Protein AF-A0A965EIN3-F1 (afdb_monomer_lite)

pLDDT: mean 80.46, std 14.7, range [42.69, 96.19]

Foldseek 3Di:
DDKDKDFDDDPLFKTKIKMKDKDPPFDFDDLVPDPDSVFGKGKIKMWIFIKMKGWDPSVDQKTKIKIKGWGKMKIWIFGDDDPVCVPPDPDDGPTDDIFMWIKMKIWMWIWGNPDQFKIKIWIKIWMATGGPDPDDPRVPPTGIDTDIDIGGGHD

Secondary structure (DSSP, 8-state):
--EEEEEEEETTTEEEEEEEEEE----BPPTTT-S-TTS-EEEEEEEEEEEEEEESSTTSSEEEEEEEEEEEEEEEEEE---GGGTTTS------EEEEEEEEEEEEEEEEEEEETTEEEEEEEEEEEEE-SS-SSSHHHH-EEEEEEEEEES--

Structure (mmCIF, N/CA/C/O backbone):
data_AF-A0A965EIN3-F1
#
_entry.id   AF-A0A965EIN3-F1
#
loop_
_atom_site.group_PDB
_atom_site.id
_atom_site.type_symbol
_atom_site.label_atom_id
_atom_site.label_alt_id
_atom_site.label_comp_id
_atom_site.label_asym_id
_atom_site.label_entity_id
_atom_site.label_seq_id
_atom_site.pdbx_PDB_ins_code
_atom_site.Cartn_x
_atom_site.Cartn_y
_atom_site.Cartn_z
_atom_site.occupancy
_atom_site.B_iso_or_equiv
_atom_site.auth_seq_id
_atom_site.auth_comp_id
_atom_site.auth_asym_id
_atom_site.auth_atom_id
_atom_site.pdbx_PDB_model_num
ATOM 1 N N . MET A 1 1 ? 5.274 -5.244 -0.366 1.00 78.81 1 MET A N 1
ATOM 2 C CA . MET A 1 1 ? 6.335 -4.222 -0.206 1.00 78.81 1 MET A CA 1
ATOM 3 C C . MET A 1 1 ? 6.018 -3.361 1.010 1.00 78.81 1 MET A C 1
ATOM 5 O O . MET A 1 1 ? 4.852 -3.354 1.392 1.00 78.81 1 MET A O 1
ATOM 9 N N . PRO A 1 2 ? 6.992 -2.684 1.640 1.00 84.31 2 PRO A N 1
ATOM 10 C CA . PRO A 1 2 ? 6.692 -1.760 2.727 1.00 84.31 2 PRO A CA 1
ATOM 11 C C . PRO A 1 2 ? 6.011 -0.494 2.191 1.00 84.31 2 PRO A C 1
ATOM 13 O O . PRO A 1 2 ? 6.451 0.093 1.203 1.00 84.31 2 PRO A O 1
ATOM 16 N N . GLU A 1 3 ? 4.944 -0.082 2.866 1.00 89.62 3 GLU A N 1
ATOM 17 C CA . GLU A 1 3 ? 4.154 1.105 2.548 1.00 89.62 3 GLU A CA 1
ATOM 18 C C . GLU A 1 3 ? 3.913 1.897 3.829 1.00 89.62 3 GLU A C 1
ATOM 20 O O . GLU A 1 3 ? 3.716 1.325 4.904 1.00 89.62 3 GLU A O 1
ATOM 25 N N . ILE A 1 4 ? 3.931 3.220 3.710 1.00 93.06 4 ILE A N 1
ATOM 26 C CA . ILE A 1 4 ? 3.613 4.146 4.791 1.00 93.06 4 ILE A CA 1
ATOM 27 C C . ILE A 1 4 ? 2.502 5.052 4.287 1.00 93.06 4 ILE A C 1
ATOM 29 O O . ILE A 1 4 ? 2.605 5.641 3.211 1.00 93.06 4 ILE A O 1
ATOM 33 N N . TYR A 1 5 ? 1.444 5.189 5.075 1.00 94.12 5 TYR A N 1
ATOM 34 C CA . TYR A 1 5 ? 0.386 6.147 4.803 1.00 94.12 5 TYR A CA 1
ATOM 35 C C . TYR A 1 5 ? -0.076 6.828 6.081 1.00 94.12 5 TYR A C 1
ATOM 37 O O . TYR A 1 5 ? 0.017 6.283 7.181 1.00 94.12 5 TYR A O 1
ATOM 45 N N . GLY A 1 6 ? -0.571 8.047 5.916 1.00 93.19 6 GLY A N 1
ATOM 46 C CA . GLY A 1 6 ? -1.138 8.860 6.976 1.00 93.19 6 GLY A CA 1
ATOM 47 C C . GLY A 1 6 ? -2.393 9.549 6.472 1.00 93.19 6 GLY A C 1
ATOM 48 O O . GLY A 1 6 ? -2.488 9.924 5.305 1.00 93.19 6 GLY A O 1
ATOM 49 N N . GLY A 1 7 ? -3.375 9.714 7.348 1.00 93.12 7 GLY A N 1
ATOM 50 C CA . GLY A 1 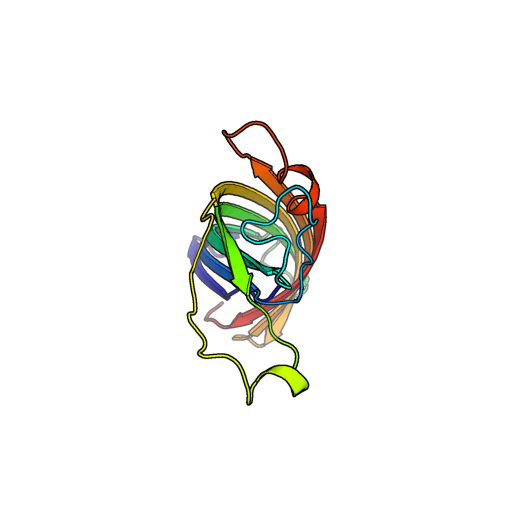7 ? -4.650 10.297 6.969 1.00 93.12 7 GLY A CA 1
ATOM 51 C C . GLY A 1 7 ? -5.459 10.774 8.157 1.00 93.12 7 GLY A C 1
ATOM 52 O O . GLY A 1 7 ? -5.103 10.563 9.317 1.00 93.12 7 GLY A O 1
ATOM 53 N N . TRP A 1 8 ? -6.564 11.430 7.840 1.00 92.56 8 TRP A N 1
ATOM 54 C CA . TRP A 1 8 ? -7.512 11.951 8.806 1.00 92.56 8 TRP A CA 1
ATOM 55 C C . TRP A 1 8 ? -8.811 11.148 8.761 1.00 92.56 8 TRP A C 1
ATOM 57 O O . TRP A 1 8 ? -9.392 10.951 7.692 1.00 92.56 8 TRP A O 1
ATOM 67 N N . PHE A 1 9 ? -9.299 10.729 9.931 1.00 89.56 9 PHE A N 1
ATOM 68 C CA . PHE A 1 9 ? -10.597 10.072 10.061 1.00 89.56 9 PHE A CA 1
ATOM 69 C C . PHE A 1 9 ? -11.732 11.095 10.156 1.00 89.56 9 PHE A C 1
ATOM 71 O O . PHE A 1 9 ? -11.913 11.779 11.164 1.00 89.56 9 PHE A O 1
ATOM 78 N N . VAL A 1 10 ? -12.571 11.140 9.127 1.00 89.00 10 VAL A N 1
ATOM 79 C CA . VAL A 1 10 ? -13.834 11.874 9.112 1.00 89.00 10 VAL A CA 1
ATOM 80 C C . VAL A 1 10 ? -14.929 10.990 9.712 1.00 89.00 10 VAL A C 1
ATOM 82 O O . VAL A 1 10 ? -15.228 9.892 9.233 1.00 89.00 10 VAL A O 1
ATOM 85 N N . GLY A 1 11 ? -15.518 11.452 10.818 1.00 84.00 11 GLY A N 1
ATOM 86 C CA . GLY A 1 11 ? -16.644 10.776 11.471 1.00 84.00 11 GLY A CA 1
ATOM 87 C C . GLY A 1 11 ? -16.341 9.360 11.976 1.00 84.00 11 GLY A C 1
ATOM 88 O O . GLY A 1 11 ? -17.269 8.566 12.107 1.00 84.00 11 GLY A O 1
ATOM 89 N N . LYS A 1 12 ? -15.061 9.030 12.220 1.00 81.88 12 LYS A N 1
ATOM 90 C CA . LYS A 1 12 ? -14.562 7.697 12.634 1.00 81.88 12 LYS A CA 1
ATOM 91 C C . LYS A 1 12 ? -14.853 6.550 11.654 1.00 81.88 12 LYS A C 1
ATOM 93 O O . LYS A 1 12 ? -14.587 5.398 11.971 1.00 81.88 12 LYS A O 1
ATOM 98 N N . LYS A 1 13 ? -15.408 6.852 10.479 1.00 88.62 13 LYS A N 1
ATOM 99 C CA . LYS A 1 13 ? -15.827 5.854 9.486 1.00 88.62 13 LYS A CA 1
ATOM 100 C C . LYS A 1 13 ? -15.021 5.926 8.205 1.00 88.62 13 LYS A C 1
ATOM 102 O O . LYS A 1 13 ? -14.878 4.908 7.544 1.00 88.62 13 LYS A O 1
ATOM 107 N N . PHE A 1 14 ? -14.535 7.107 7.847 1.00 91.44 14 PHE A N 1
ATOM 108 C CA . PHE A 1 14 ? -13.864 7.321 6.577 1.00 91.44 14 PHE A CA 1
ATOM 109 C C . PHE A 1 14 ? -12.498 7.955 6.807 1.00 91.44 14 PHE A C 1
ATOM 111 O O . PHE A 1 14 ? -12.425 9.028 7.400 1.00 91.44 14 PHE A O 1
ATOM 118 N N . LEU A 1 15 ? -11.429 7.293 6.378 1.00 93.31 15 LEU A N 1
ATOM 119 C CA . LEU A 1 15 ? -10.085 7.855 6.346 1.00 93.31 15 LEU A CA 1
ATOM 120 C C . LEU A 1 15 ? -9.821 8.413 4.955 1.00 93.31 15 LEU A C 1
ATOM 122 O O . LEU A 1 15 ? -10.036 7.720 3.964 1.00 93.31 15 LEU A O 1
ATOM 126 N N . ILE A 1 16 ? -9.310 9.638 4.909 1.00 94.19 16 ILE A N 1
ATOM 127 C CA . ILE A 1 16 ? -8.717 10.233 3.712 1.00 94.19 16 ILE A CA 1
ATOM 128 C C . ILE A 1 16 ? -7.268 10.528 4.049 1.00 94.19 16 ILE A C 1
ATOM 130 O O . ILE A 1 16 ? -6.981 11.192 5.048 1.00 94.19 16 ILE A O 1
ATOM 134 N N . GLY A 1 17 ? -6.356 10.035 3.230 1.00 94.69 17 GLY A N 1
ATOM 135 C CA . GLY A 1 17 ? -4.936 10.141 3.482 1.00 94.69 17 GLY A CA 1
ATOM 136 C C . GLY A 1 17 ? -4.099 10.129 2.221 1.00 94.69 17 GLY A C 1
ATOM 137 O O . GLY A 1 17 ? -4.596 10.032 1.098 1.00 94.69 17 GLY A O 1
ATOM 138 N N . LEU A 1 18 ? -2.799 10.225 2.448 1.00 96.19 18 LEU A N 1
ATOM 139 C CA . LEU A 1 18 ? -1.766 10.065 1.444 1.00 96.19 18 LEU A CA 1
ATOM 140 C C . LEU A 1 18 ? -0.814 8.972 1.909 1.00 96.19 18 LEU A C 1
ATOM 142 O O . LEU A 1 18 ? -0.557 8.814 3.105 1.00 96.19 18 LEU A O 1
ATOM 146 N N . GLY A 1 19 ? -0.292 8.221 0.955 1.00 94.19 19 GLY A N 1
ATOM 147 C CA . GLY A 1 19 ? 0.630 7.139 1.225 1.00 94.19 19 GLY A CA 1
ATOM 148 C C . GLY A 1 19 ? 1.591 6.908 0.085 1.00 94.19 19 GLY A C 1
ATOM 149 O O . GLY A 1 19 ? 1.383 7.366 -1.037 1.00 94.19 19 GLY A O 1
ATOM 150 N N . GLY A 1 20 ? 2.646 6.174 0.388 1.00 93.44 20 GLY A N 1
ATOM 151 C CA . GLY A 1 20 ? 3.606 5.726 -0.594 1.00 93.44 20 GLY A CA 1
ATOM 152 C C . GLY A 1 20 ? 4.471 4.603 -0.055 1.00 93.44 20 GLY A C 1
ATOM 153 O O . GLY A 1 20 ? 4.568 4.367 1.149 1.00 93.44 20 GLY A O 1
ATOM 154 N N . GLY A 1 21 ? 5.094 3.893 -0.976 1.00 90.19 21 GLY A N 1
ATOM 155 C CA . GLY A 1 21 ? 5.989 2.793 -0.679 1.00 90.19 21 GLY A CA 1
ATOM 156 C C . GLY A 1 21 ? 6.931 2.582 -1.843 1.00 90.19 21 GLY A C 1
ATOM 157 O O . GLY A 1 21 ? 6.603 2.891 -2.987 1.00 90.19 21 GLY A O 1
ATOM 158 N N . ALA A 1 22 ? 8.110 2.061 -1.546 1.00 87.69 22 ALA A N 1
ATOM 159 C CA . ALA A 1 22 ? 9.076 1.692 -2.560 1.00 87.69 22 ALA A CA 1
ATOM 160 C C . ALA A 1 22 ? 9.759 0.388 -2.170 1.00 87.69 22 ALA A C 1
ATOM 162 O O . ALA A 1 22 ? 9.853 0.027 -0.994 1.00 87.69 22 ALA A O 1
ATOM 163 N N . THR A 1 23 ? 10.230 -0.337 -3.172 1.00 82.50 23 THR A N 1
ATOM 164 C CA . THR A 1 23 ? 11.023 -1.539 -2.986 1.00 82.50 23 THR A CA 1
ATOM 165 C C . THR A 1 23 ? 12.189 -1.555 -3.958 1.00 82.50 23 THR A C 1
ATOM 167 O O . THR A 1 23 ? 12.050 -1.263 -5.143 1.00 82.50 23 THR A O 1
ATOM 170 N N . THR A 1 24 ? 13.343 -1.923 -3.415 1.00 76.69 24 THR A N 1
ATOM 171 C CA . THR A 1 24 ? 14.584 -2.214 -4.138 1.00 76.69 24 THR A CA 1
ATOM 172 C C . THR A 1 24 ? 14.883 -3.713 -4.095 1.00 76.69 24 THR A C 1
ATOM 174 O O . THR A 1 24 ? 16.038 -4.140 -4.156 1.00 76.69 24 THR A O 1
ATOM 177 N N . ASN A 1 25 ? 13.849 -4.542 -3.904 1.00 70.88 25 ASN A N 1
ATOM 178 C CA . ASN A 1 25 ? 14.004 -5.990 -3.969 1.00 70.88 25 ASN A CA 1
ATOM 179 C C . ASN A 1 25 ? 14.455 -6.407 -5.370 1.00 70.88 25 ASN A C 1
ATOM 181 O O . ASN A 1 25 ? 14.180 -5.721 -6.350 1.00 70.88 25 ASN A O 1
ATOM 185 N N . TYR A 1 26 ? 15.153 -7.541 -5.455 1.00 66.88 26 TYR A N 1
ATOM 186 C CA . TYR A 1 26 ? 15.627 -8.052 -6.735 1.00 66.88 26 TYR A CA 1
ATOM 187 C C . TYR A 1 26 ? 14.440 -8.461 -7.610 1.00 66.88 26 TYR A C 1
ATOM 189 O O . TYR A 1 26 ? 13.785 -9.470 -7.349 1.00 66.88 26 TYR A O 1
ATOM 197 N N . ILE A 1 27 ? 14.181 -7.658 -8.636 1.00 70.00 27 ILE A N 1
ATOM 198 C CA . ILE A 1 27 ? 13.196 -7.924 -9.678 1.00 70.00 27 ILE A CA 1
ATOM 199 C C . ILE A 1 27 ? 14.009 -8.022 -10.973 1.00 70.00 27 ILE A C 1
ATOM 201 O O . ILE A 1 27 ? 14.447 -6.982 -11.471 1.00 70.00 27 ILE A O 1
ATOM 205 N N . PRO A 1 28 ? 14.292 -9.242 -11.471 1.00 64.06 28 PRO A N 1
ATOM 206 C CA . PRO A 1 28 ? 15.158 -9.423 -12.627 1.00 64.06 28 PRO A CA 1
ATOM 207 C C . PRO A 1 28 ? 14.551 -8.760 -13.862 1.00 64.06 28 PRO A C 1
ATOM 209 O O . PRO A 1 28 ? 13.384 -8.985 -14.195 1.00 64.06 28 PRO A O 1
ATOM 212 N N . VAL A 1 29 ? 15.368 -7.955 -14.531 1.00 62.91 29 VAL A N 1
ATOM 213 C CA . VAL A 1 29 ? 15.077 -7.426 -15.861 1.00 62.91 29 VAL A CA 1
ATOM 214 C C . VAL A 1 29 ? 15.350 -8.533 -16.882 1.00 62.91 29 VAL A C 1
ATOM 216 O O . VAL A 1 29 ? 16.366 -9.221 -16.788 1.00 62.91 29 VAL A O 1
ATOM 219 N N . GLU A 1 30 ? 14.432 -8.753 -17.826 1.00 67.19 30 GLU A N 1
ATOM 220 C CA . GLU A 1 30 ? 14.697 -9.668 -18.943 1.00 67.19 30 GLU A CA 1
ATOM 221 C C . GLU A 1 30 ? 15.681 -9.012 -19.923 1.00 67.19 30 GLU A C 1
ATOM 223 O O . GLU A 1 30 ? 15.587 -7.823 -20.215 1.00 67.19 30 GLU A O 1
ATOM 228 N N . GLU A 1 31 ? 16.619 -9.795 -20.455 1.00 60.91 31 GLU A N 1
ATOM 229 C CA . GLU A 1 31 ? 17.726 -9.326 -21.306 1.00 60.91 31 GLU A CA 1
ATOM 230 C C . GLU A 1 31 ? 17.254 -8.605 -22.588 1.00 60.91 31 GLU A C 1
ATOM 232 O O . GLU A 1 31 ? 17.948 -7.750 -23.124 1.00 60.91 31 GLU A O 1
ATOM 237 N N . ASN A 1 32 ? 16.028 -8.888 -23.042 1.00 60.41 32 ASN A N 1
ATOM 238 C CA . ASN A 1 32 ? 15.380 -8.268 -24.204 1.00 60.41 32 ASN A CA 1
ATOM 239 C C . ASN A 1 32 ? 14.848 -6.838 -23.962 1.00 60.41 32 ASN A C 1
ATOM 241 O O . ASN A 1 32 ? 14.547 -6.141 -24.930 1.00 60.41 32 ASN A O 1
ATOM 245 N N . VAL A 1 33 ? 14.694 -6.420 -22.702 1.00 65.56 33 VAL A N 1
ATOM 246 C CA . VAL A 1 33 ? 14.173 -5.100 -22.286 1.00 65.56 33 VAL A CA 1
ATOM 247 C C . VAL A 1 33 ? 15.133 -4.365 -21.347 1.00 65.56 33 VAL A C 1
ATOM 249 O O . VAL A 1 33 ? 14.800 -3.303 -20.814 1.00 65.56 33 VAL A O 1
ATOM 252 N N . SER A 1 34 ? 16.323 -4.934 -21.138 1.00 60.72 34 SER A N 1
ATOM 253 C CA . SER A 1 34 ? 17.392 -4.323 -20.359 1.00 60.72 34 SER A CA 1
ATOM 254 C C . SER A 1 34 ? 17.993 -3.146 -21.114 1.00 60.72 34 SER A C 1
ATOM 256 O O . SER A 1 34 ? 18.313 -3.264 -22.297 1.00 60.72 34 SER A O 1
ATOM 258 N N . VAL A 1 35 ? 18.184 -2.023 -20.420 1.00 64.81 35 VAL A N 1
ATOM 259 C CA . VAL A 1 35 ? 18.918 -0.877 -20.983 1.00 64.81 35 VAL A CA 1
ATOM 260 C C . VAL A 1 35 ? 20.378 -1.252 -21.259 1.00 64.81 35 VAL A C 1
ATOM 262 O O . VAL A 1 35 ? 20.952 -0.803 -22.248 1.00 64.81 35 VAL A O 1
ATOM 265 N N . ASN A 1 36 ? 20.945 -2.140 -20.435 1.00 63.66 36 ASN A N 1
ATOM 266 C CA . ASN A 1 36 ? 22.254 -2.732 -20.660 1.00 63.66 36 ASN A CA 1
ATOM 267 C C . ASN A 1 36 ? 22.175 -4.268 -20.544 1.00 63.66 36 ASN A C 1
ATOM 269 O O . ASN A 1 36 ? 22.111 -4.795 -19.429 1.00 63.66 36 ASN A O 1
ATOM 273 N N . PRO A 1 37 ? 22.131 -5.006 -21.670 1.00 63.00 37 PRO A N 1
ATOM 274 C CA . PRO A 1 37 ? 22.076 -6.471 -21.669 1.00 63.00 37 PRO A CA 1
ATOM 275 C C . PRO A 1 37 ? 23.304 -7.129 -21.029 1.00 63.00 37 PRO A C 1
ATOM 277 O O . PRO A 1 37 ? 23.198 -8.222 -20.482 1.00 63.00 37 PRO A O 1
ATOM 280 N N . ASP A 1 38 ? 24.453 -6.447 -21.047 1.00 65.19 38 ASP A N 1
ATOM 281 C CA . ASP A 1 38 ? 25.717 -6.967 -20.522 1.00 65.19 38 ASP A CA 1
ATOM 282 C C . ASP A 1 38 ? 25.825 -6.831 -18.988 1.00 65.19 38 ASP A C 1
ATOM 284 O O . ASP A 1 38 ? 26.757 -7.361 -18.377 1.00 65.19 38 ASP A O 1
ATOM 288 N N . GLN A 1 39 ? 24.874 -6.136 -18.347 1.00 64.62 39 GLN A N 1
ATOM 289 C CA . GLN A 1 39 ? 24.848 -5.884 -16.905 1.00 64.62 39 GLN A CA 1
ATOM 290 C C . GLN A 1 39 ? 23.632 -6.510 -16.218 1.00 64.62 39 GLN A C 1
ATOM 292 O O . GLN A 1 39 ? 22.557 -6.705 -16.789 1.00 64.62 39 GLN A O 1
ATOM 297 N N . ARG A 1 40 ? 23.788 -6.817 -14.925 1.00 67.00 40 ARG A N 1
ATOM 298 C CA . ARG A 1 40 ? 22.713 -7.388 -14.114 1.00 67.00 40 ARG A CA 1
ATOM 299 C C . ARG A 1 40 ? 21.795 -6.281 -13.601 1.00 67.00 40 ARG A C 1
ATOM 301 O O . ARG A 1 40 ? 21.929 -5.815 -12.472 1.00 67.00 40 ARG A O 1
ATOM 308 N N . MET A 1 41 ? 20.797 -5.939 -14.403 1.00 68.19 41 MET A N 1
ATOM 309 C CA . MET A 1 41 ? 19.823 -4.911 -14.046 1.00 68.19 41 MET A CA 1
ATOM 310 C C . MET A 1 41 ? 18.739 -5.438 -13.089 1.00 68.19 41 MET A C 1
ATOM 312 O O . MET A 1 41 ? 18.278 -6.584 -13.180 1.00 68.19 41 MET A O 1
ATOM 316 N N . SER A 1 42 ? 18.316 -4.588 -12.152 1.00 73.00 42 SER A N 1
ATOM 317 C CA . SER A 1 42 ? 17.165 -4.811 -11.272 1.00 73.00 42 SER A CA 1
ATOM 318 C C . SER A 1 42 ? 16.189 -3.647 -11.393 1.00 73.00 42 SER A C 1
ATOM 320 O O . SER A 1 42 ? 16.605 -2.493 -11.477 1.00 73.00 42 SER A O 1
ATOM 322 N N . TYR A 1 43 ? 14.887 -3.928 -11.328 1.00 74.25 43 TYR A N 1
ATOM 323 C CA . TYR A 1 43 ? 13.896 -2.861 -11.199 1.00 74.25 43 TYR A CA 1
ATOM 324 C C . TYR A 1 43 ? 13.818 -2.359 -9.756 1.00 74.25 43 TYR A C 1
ATOM 326 O O . TYR A 1 43 ? 13.692 -3.147 -8.816 1.00 74.25 43 TYR A O 1
ATOM 334 N N . LEU A 1 44 ? 13.837 -1.041 -9.587 1.00 79.94 44 LEU A N 1
ATOM 335 C CA . LEU A 1 44 ? 13.303 -0.368 -8.409 1.00 79.94 44 LEU A CA 1
ATOM 336 C C . LEU A 1 44 ? 11.866 0.034 -8.724 1.00 79.94 44 LEU A C 1
ATOM 338 O O . LEU A 1 44 ? 11.594 0.621 -9.768 1.00 79.94 44 LEU A O 1
ATOM 342 N N . TYR A 1 45 ? 10.955 -0.290 -7.810 1.00 84.19 45 TYR A N 1
ATOM 343 C CA . TYR A 1 45 ? 9.537 0.035 -7.917 1.00 84.19 45 TYR A CA 1
ATOM 344 C C . TYR A 1 45 ? 9.133 0.986 -6.794 1.00 84.19 45 TYR A C 1
ATOM 346 O O . TYR A 1 45 ? 9.421 0.724 -5.625 1.00 84.19 45 TYR A O 1
ATOM 354 N N . GLY A 1 46 ? 8.421 2.055 -7.133 1.00 88.12 46 GLY A N 1
ATOM 355 C CA . GLY A 1 46 ? 7.829 2.984 -6.179 1.00 88.12 46 GLY A CA 1
ATOM 356 C C . GLY A 1 46 ? 6.381 3.307 -6.520 1.00 88.12 46 GLY A C 1
ATOM 357 O O . GLY A 1 46 ? 5.978 3.279 -7.680 1.00 88.12 46 GLY A O 1
ATOM 358 N N . GLN A 1 47 ? 5.588 3.635 -5.503 1.00 90.38 47 GLN A N 1
ATOM 359 C CA . GLN A 1 47 ? 4.255 4.202 -5.671 1.00 90.38 47 GLN A CA 1
ATOM 360 C C . GLN A 1 47 ? 3.977 5.274 -4.625 1.00 90.38 47 GLN A C 1
ATOM 362 O O . GLN A 1 47 ? 4.432 5.182 -3.484 1.00 90.38 47 GLN A O 1
ATOM 367 N N . PHE A 1 48 ? 3.181 6.266 -4.998 1.00 94.31 48 PHE A N 1
ATOM 368 C CA . PHE A 1 48 ? 2.627 7.248 -4.077 1.00 94.31 48 PHE A CA 1
ATOM 369 C C . PHE A 1 48 ? 1.246 7.690 -4.548 1.00 94.31 48 PHE A C 1
ATOM 371 O O . PHE A 1 48 ? 0.939 7.690 -5.740 1.00 94.31 48 PHE A O 1
ATOM 378 N N . GLY A 1 49 ? 0.389 8.068 -3.610 1.00 94.69 49 GLY A N 1
ATOM 379 C CA . GLY A 1 49 ? -0.988 8.369 -3.946 1.00 94.69 49 GLY A CA 1
ATOM 380 C C . GLY A 1 49 ? -1.870 8.671 -2.757 1.00 94.69 49 GLY A C 1
ATOM 381 O O . GLY A 1 49 ? -1.417 8.870 -1.629 1.00 94.69 49 GLY A O 1
ATOM 382 N N . MET A 1 50 ? -3.160 8.699 -3.051 1.00 96.00 50 MET A N 1
ATOM 383 C CA . MET A 1 50 ? -4.219 8.819 -2.069 1.00 96.00 50 MET A CA 1
ATOM 384 C C . MET A 1 50 ? -4.542 7.454 -1.479 1.00 96.00 50 MET A C 1
ATOM 386 O O . MET A 1 50 ? -4.592 6.451 -2.189 1.00 96.00 50 MET A O 1
ATOM 390 N N . VAL A 1 51 ? -4.798 7.448 -0.176 1.00 95.44 51 VAL A N 1
ATOM 391 C CA . VAL A 1 51 ? -5.300 6.295 0.569 1.00 95.44 51 VAL A CA 1
ATOM 392 C C . VAL A 1 51 ? -6.654 6.667 1.133 1.00 95.44 51 VAL A C 1
ATOM 394 O O . VAL A 1 51 ? -6.790 7.669 1.833 1.00 95.44 51 VAL A O 1
ATOM 397 N N . ASN A 1 52 ? -7.652 5.847 0.846 1.00 95.31 52 ASN A N 1
ATOM 398 C CA . ASN A 1 52 ? -8.991 5.998 1.375 1.00 95.31 52 ASN A CA 1
ATOM 399 C C . ASN A 1 52 ? -9.373 4.707 2.084 1.00 95.31 52 ASN A C 1
ATOM 401 O O . ASN A 1 52 ? -9.215 3.622 1.524 1.00 95.31 52 ASN A O 1
ATOM 405 N N . GLU A 1 53 ? -9.894 4.815 3.300 1.00 94.81 53 GLU A N 1
ATOM 406 C CA . GLU A 1 53 ? -10.393 3.647 4.021 1.00 94.81 53 GLU A CA 1
ATOM 407 C C . GLU A 1 53 ? -11.813 3.873 4.499 1.00 94.81 53 GLU A C 1
ATOM 409 O O . GLU A 1 53 ? -12.136 4.916 5.066 1.00 94.81 53 GLU A O 1
ATOM 414 N N . TRP A 1 54 ? -12.663 2.873 4.308 1.00 93.81 54 TRP A N 1
ATOM 415 C CA . TRP A 1 54 ? -14.024 2.890 4.804 1.00 93.81 54 TRP A CA 1
ATOM 416 C C . TRP A 1 54 ? -14.233 1.776 5.822 1.00 93.81 54 TRP A C 1
ATOM 418 O O . TRP A 1 54 ? -14.247 0.590 5.499 1.00 93.81 54 TRP A O 1
ATOM 428 N N . VAL A 1 55 ? -14.417 2.188 7.071 1.00 91.94 55 VAL A N 1
ATOM 429 C CA . VAL A 1 55 ? -14.672 1.327 8.218 1.00 91.94 55 VAL A CA 1
ATOM 430 C C . VAL A 1 55 ? -16.157 0.977 8.293 1.00 91.94 55 VAL A C 1
ATOM 432 O O . VAL A 1 55 ? -17.017 1.837 8.523 1.00 91.94 55 VAL A O 1
ATOM 435 N N . ILE A 1 56 ? -16.463 -0.311 8.163 1.00 88.38 56 ILE A N 1
ATOM 436 C CA . ILE A 1 56 ? -17.810 -0.855 8.328 1.00 88.38 56 ILE A CA 1
ATOM 437 C C . ILE A 1 56 ? -17.942 -1.315 9.781 1.00 88.38 56 ILE A C 1
ATOM 439 O O . ILE A 1 56 ? -17.128 -2.089 10.252 1.00 88.38 56 ILE A O 1
ATOM 443 N N . ALA A 1 57 ? -18.971 -0.869 10.507 1.00 83.38 57 ALA A N 1
ATOM 444 C CA . ALA A 1 57 ? -19.194 -1.231 11.917 1.00 83.38 57 ALA A CA 1
ATOM 445 C C . ALA A 1 57 ? -18.073 -0.808 12.903 1.00 83.38 57 ALA A C 1
ATOM 447 O O . ALA A 1 57 ? -17.657 -1.575 13.769 1.00 83.38 57 ALA A O 1
ATOM 448 N N . SER A 1 58 ? -17.676 0.472 12.855 1.00 76.44 58 SER A N 1
ATOM 449 C CA . SER A 1 58 ? -16.651 1.096 13.724 1.00 76.44 58 SER A CA 1
ATOM 450 C C . SER A 1 58 ? -16.817 0.899 15.246 1.00 76.44 58 SER A C 1
ATOM 452 O O . SER A 1 58 ? -15.868 1.155 15.985 1.00 76.44 58 SER A O 1
ATOM 454 N N . ASN A 1 59 ? -17.991 0.491 15.740 1.00 79.75 59 ASN A N 1
ATOM 455 C CA . ASN A 1 59 ? -18.245 0.307 17.177 1.00 79.75 59 ASN A CA 1
ATOM 456 C C . ASN A 1 59 ? -17.749 -1.047 17.721 1.00 79.75 59 ASN A C 1
ATOM 458 O O . ASN A 1 59 ? -17.799 -1.265 18.929 1.00 79.75 59 ASN A O 1
ATOM 462 N N . SER A 1 60 ? -17.299 -1.958 16.854 1.00 84.38 60 SER A N 1
ATOM 463 C CA . SER A 1 60 ? -16.800 -3.282 17.239 1.00 84.38 60 SER A CA 1
ATOM 464 C C . SER A 1 60 ? -15.268 -3.287 17.395 1.00 84.38 60 SER A C 1
ATOM 466 O O . SER A 1 60 ? -14.573 -2.610 16.628 1.00 84.38 60 SER A O 1
ATOM 468 N N . PRO A 1 61 ? -14.700 -4.064 18.344 1.00 86.12 61 PRO A N 1
ATOM 469 C CA . PRO A 1 61 ? -13.248 -4.245 18.463 1.00 86.12 61 PRO A CA 1
ATOM 470 C C . PRO A 1 61 ? -12.622 -4.908 17.228 1.00 86.12 61 PRO A C 1
ATOM 472 O O . PRO A 1 61 ? -11.435 -4.719 16.978 1.00 86.12 61 PRO A O 1
ATOM 475 N N . ILE A 1 62 ? -13.424 -5.656 16.467 1.00 91.62 62 ILE A N 1
ATOM 476 C CA . ILE A 1 62 ? -13.041 -6.296 15.210 1.00 91.62 62 ILE A CA 1
ATOM 477 C C . ILE A 1 62 ? -14.036 -5.853 14.152 1.00 91.62 62 ILE A C 1
ATOM 479 O O . ILE A 1 62 ? -15.245 -6.023 14.344 1.00 91.62 62 ILE A O 1
ATOM 483 N N . HIS A 1 63 ? -13.551 -5.287 13.055 1.00 93.19 63 HIS A N 1
ATOM 484 C CA . HIS A 1 63 ? -14.433 -4.776 12.020 1.00 93.19 63 HIS A CA 1
ATOM 485 C C . HIS A 1 63 ? -13.775 -4.776 10.632 1.00 93.19 63 HIS A C 1
ATOM 487 O O . HIS A 1 63 ? -12.561 -4.606 10.521 1.00 93.19 63 HIS A O 1
ATOM 493 N N . PRO A 1 64 ? -14.552 -4.982 9.557 1.00 93.62 64 PRO A N 1
ATOM 494 C CA . PRO A 1 64 ? -14.018 -4.930 8.207 1.00 93.62 64 PRO A CA 1
ATOM 495 C C . PRO A 1 64 ? -13.789 -3.487 7.745 1.00 93.62 64 PRO A C 1
ATOM 497 O O . PRO A 1 64 ? -14.557 -2.572 8.058 1.00 93.62 64 PRO A O 1
ATOM 500 N N . VAL A 1 65 ? -12.735 -3.305 6.956 1.00 94.56 65 VAL A N 1
ATOM 501 C CA . VAL A 1 65 ? -12.321 -2.032 6.371 1.00 94.56 65 VAL A CA 1
ATOM 502 C C . VAL A 1 65 ? -12.108 -2.228 4.879 1.00 94.56 65 VAL A C 1
ATOM 504 O O . VAL A 1 65 ? -11.336 -3.088 4.457 1.00 94.56 65 VAL A O 1
ATOM 507 N N . LEU A 1 66 ? -12.792 -1.429 4.069 1.00 95.31 66 LEU A N 1
ATOM 508 C CA . LEU A 1 66 ? -12.495 -1.330 2.646 1.00 95.31 66 LEU A CA 1
ATOM 509 C C . LEU A 1 66 ? -11.317 -0.379 2.487 1.00 95.31 66 LEU A C 1
ATOM 511 O O . LEU A 1 66 ? -11.390 0.759 2.940 1.00 95.31 66 LEU A O 1
ATOM 515 N N . HIS A 1 67 ? -10.244 -0.850 1.871 1.00 94.75 67 HIS A N 1
ATOM 516 C CA . HIS A 1 67 ? -9.041 -0.074 1.621 1.00 94.75 67 HIS A CA 1
ATOM 517 C C . HIS A 1 67 ? -8.948 0.233 0.130 1.00 94.75 67 HIS A C 1
ATOM 519 O O . HIS A 1 67 ? -9.169 -0.640 -0.707 1.00 94.75 67 HIS A O 1
ATOM 525 N N . PHE A 1 68 ? -8.626 1.471 -0.212 1.00 94.81 68 PHE A N 1
ATOM 526 C CA . PHE A 1 68 ? -8.451 1.878 -1.594 1.00 94.81 68 PHE A CA 1
ATOM 527 C C . PHE A 1 68 ? -7.261 2.819 -1.715 1.00 94.81 68 PHE A C 1
ATOM 529 O O . PHE A 1 68 ? -7.293 3.941 -1.204 1.00 94.81 68 PHE A O 1
ATOM 536 N N . PHE A 1 69 ? -6.228 2.362 -2.414 1.00 94.81 69 PHE A N 1
ATOM 537 C CA . PHE A 1 69 ? -5.089 3.182 -2.803 1.00 94.81 69 PHE A CA 1
ATOM 538 C C . PHE A 1 69 ? -5.203 3.556 -4.281 1.00 94.81 69 PHE A C 1
ATOM 540 O O . PHE A 1 69 ? -5.519 2.716 -5.123 1.00 94.81 69 PHE A O 1
ATOM 547 N N . ASN A 1 70 ? -4.934 4.813 -4.621 1.00 94.56 70 ASN A N 1
ATOM 548 C CA . ASN A 1 70 ? -4.895 5.264 -6.007 1.00 94.56 70 ASN A CA 1
ATOM 549 C C . ASN A 1 70 ? -3.864 6.375 -6.198 1.00 94.56 70 ASN A C 1
ATOM 551 O O . ASN A 1 70 ? -3.819 7.331 -5.425 1.00 94.56 70 ASN A O 1
ATOM 555 N N . GLY A 1 71 ? -3.057 6.292 -7.250 1.00 92.81 71 GLY A N 1
ATOM 556 C CA . GLY A 1 71 ? -1.976 7.249 -7.443 1.00 92.81 71 GLY A CA 1
ATOM 557 C C . GLY A 1 71 ? -1.062 6.934 -8.611 1.00 92.81 71 GLY A C 1
ATOM 558 O O . GLY A 1 71 ? -1.461 6.293 -9.581 1.00 92.81 71 GLY A O 1
ATOM 559 N N . ALA A 1 72 ? 0.167 7.422 -8.507 1.00 91.25 72 ALA A N 1
ATOM 560 C CA . ALA A 1 72 ? 1.208 7.215 -9.495 1.00 91.25 72 ALA A CA 1
ATOM 561 C C . ALA A 1 72 ? 2.195 6.155 -9.004 1.00 91.25 72 ALA A C 1
ATOM 563 O O . ALA A 1 72 ? 2.579 6.123 -7.832 1.00 91.25 72 ALA A O 1
ATOM 564 N N . GLY A 1 73 ? 2.607 5.298 -9.926 1.00 88.12 73 GLY A N 1
ATOM 565 C CA . GLY A 1 73 ? 3.721 4.383 -9.776 1.00 88.12 73 GLY A CA 1
ATOM 566 C C . GLY A 1 73 ? 4.858 4.769 -10.694 1.00 88.12 73 GLY A C 1
ATOM 567 O O . GLY A 1 73 ? 4.634 5.364 -11.751 1.00 88.12 73 GLY A O 1
ATOM 568 N N . PHE A 1 74 ? 6.067 4.404 -10.293 1.00 85.12 74 PHE A N 1
ATOM 569 C CA . PHE A 1 74 ? 7.227 4.492 -11.153 1.00 85.12 74 PHE A CA 1
ATOM 570 C C . PHE A 1 74 ? 8.114 3.259 -11.016 1.00 85.12 74 PHE A C 1
ATOM 572 O O . PHE A 1 74 ? 8.247 2.673 -9.937 1.00 85.12 74 PHE A O 1
ATOM 579 N N . THR A 1 75 ? 8.757 2.906 -12.121 1.00 82.81 75 THR A N 1
ATOM 580 C CA . THR A 1 75 ? 9.844 1.932 -12.166 1.00 82.81 75 THR A CA 1
ATOM 581 C C . THR A 1 75 ? 11.078 2.576 -12.756 1.00 82.81 75 THR A C 1
ATOM 583 O O . THR A 1 75 ? 10.963 3.398 -13.662 1.00 82.81 75 THR A O 1
ATOM 586 N N . LEU A 1 76 ? 12.245 2.171 -12.279 1.00 78.56 76 LEU A N 1
ATOM 587 C CA . LEU A 1 76 ? 13.532 2.521 -12.874 1.00 78.56 76 LEU A CA 1
ATOM 588 C C . LEU A 1 76 ? 14.442 1.297 -12.863 1.00 78.56 76 LEU A C 1
ATOM 590 O O . LEU A 1 76 ? 14.323 0.450 -11.970 1.00 78.56 76 LEU A O 1
ATOM 594 N N . GLN A 1 77 ? 15.311 1.192 -13.862 1.00 76.62 77 GLN A N 1
ATOM 595 C CA . GLN A 1 77 ? 16.318 0.141 -13.927 1.00 76.62 77 GLN A CA 1
ATOM 596 C C . GLN A 1 77 ? 17.604 0.661 -13.286 1.00 76.62 77 GLN A C 1
ATOM 598 O O . GLN A 1 77 ? 17.992 1.805 -13.508 1.00 76.62 77 GLN A O 1
ATOM 603 N N . TYR A 1 78 ? 18.247 -0.163 -12.463 1.00 73.25 78 TYR A N 1
ATOM 604 C CA . TYR A 1 78 ? 19.556 0.160 -11.904 1.00 73.25 78 TYR A CA 1
ATOM 605 C C . TYR A 1 78 ? 20.461 -1.072 -11.903 1.00 73.25 78 TYR A C 1
ATOM 607 O O . TYR A 1 78 ? 19.980 -2.206 -11.766 1.00 73.25 78 TYR A O 1
ATOM 615 N N . ASP A 1 79 ? 21.764 -0.843 -12.055 1.00 72.44 79 ASP A N 1
ATOM 616 C CA . ASP A 1 79 ? 22.765 -1.905 -11.986 1.00 72.44 79 ASP A CA 1
ATOM 617 C C . ASP A 1 79 ? 22.853 -2.446 -10.553 1.00 72.44 79 ASP A C 1
ATOM 619 O O . ASP A 1 79 ? 23.014 -1.700 -9.581 1.00 72.44 79 ASP A O 1
ATOM 623 N N . ARG A 1 80 ? 22.711 -3.767 -10.410 1.00 67.62 80 ARG A N 1
ATOM 624 C CA . ARG A 1 80 ? 22.866 -4.457 -9.132 1.00 67.62 80 ARG A CA 1
ATOM 625 C C . ARG A 1 80 ? 24.060 -5.414 -9.209 1.00 67.62 80 ARG A C 1
ATOM 627 O O . ARG A 1 80 ? 23.856 -6.617 -9.441 1.00 67.62 80 ARG A O 1
ATOM 634 N N . PRO A 1 81 ? 25.283 -4.925 -8.939 1.00 65.38 81 PRO A N 1
ATOM 635 C CA . PRO A 1 81 ? 26.487 -5.749 -8.962 1.00 65.38 81 PRO A CA 1
ATOM 636 C C . PRO A 1 81 ? 26.424 -6.874 -7.925 1.00 65.38 81 PRO A C 1
ATOM 638 O O . PRO A 1 81 ? 25.710 -6.796 -6.914 1.00 65.38 81 PRO A O 1
ATOM 641 N N . ARG A 1 82 ? 27.189 -7.946 -8.150 1.00 65.81 82 ARG A N 1
ATOM 642 C CA . ARG A 1 82 ? 27.445 -8.929 -7.090 1.00 65.81 82 ARG A CA 1
ATOM 643 C C . ARG A 1 82 ? 28.486 -8.370 -6.133 1.00 65.81 82 ARG A C 1
ATOM 645 O O . ARG A 1 82 ? 29.287 -7.520 -6.498 1.00 65.81 82 ARG A O 1
ATOM 652 N N . TRP A 1 83 ? 28.477 -8.879 -4.902 1.00 62.12 83 TRP A N 1
ATOM 653 C CA . TRP A 1 83 ? 29.433 -8.457 -3.875 1.00 62.12 83 TRP A CA 1
ATOM 654 C C . TRP A 1 83 ? 30.890 -8.645 -4.333 1.00 62.12 83 TRP A C 1
ATOM 656 O O . TRP A 1 83 ? 31.743 -7.833 -3.995 1.00 62.12 83 TRP A O 1
ATOM 666 N N . ASP A 1 84 ? 31.131 -9.653 -5.175 1.00 62.84 84 ASP A N 1
ATOM 667 C CA . ASP A 1 84 ? 32.441 -9.992 -5.740 1.00 62.84 84 ASP A CA 1
ATOM 668 C C . ASP A 1 84 ? 32.915 -9.016 -6.843 1.00 62.84 84 ASP A C 1
ATOM 670 O O . ASP A 1 84 ? 34.099 -8.991 -7.170 1.00 62.84 84 ASP A O 1
ATOM 674 N N . ASP A 1 85 ? 32.015 -8.186 -7.387 1.00 60.81 85 ASP A N 1
ATOM 675 C CA . ASP A 1 85 ? 32.286 -7.239 -8.480 1.00 60.81 85 ASP A CA 1
ATOM 676 C C . ASP A 1 85 ? 32.457 -5.787 -7.970 1.00 60.81 85 ASP A C 1
ATOM 678 O O . ASP A 1 85 ? 32.637 -4.852 -8.754 1.00 60.81 85 ASP A O 1
ATOM 682 N N . ILE A 1 86 ? 32.396 -5.566 -6.647 1.00 58.88 86 ILE A N 1
ATOM 683 C CA . ILE A 1 86 ? 32.470 -4.225 -6.032 1.00 58.88 86 ILE A CA 1
ATOM 684 C C . ILE A 1 86 ? 33.873 -3.606 -6.135 1.00 58.88 86 ILE A C 1
ATOM 686 O O . ILE A 1 86 ? 33.999 -2.387 -6.230 1.00 58.88 86 ILE A O 1
ATOM 690 N N . ASP A 1 87 ? 34.923 -4.423 -6.214 1.00 56.66 87 ASP A N 1
ATOM 691 C CA . ASP A 1 87 ? 36.305 -3.931 -6.150 1.00 56.66 87 ASP A CA 1
ATOM 692 C C . ASP A 1 87 ? 36.910 -3.523 -7.513 1.00 56.66 87 ASP A C 1
ATOM 694 O O . ASP A 1 87 ? 37.975 -2.908 -7.537 1.00 56.66 87 ASP A O 1
ATOM 698 N N . ASN A 1 88 ? 36.266 -3.833 -8.652 1.00 51.06 88 ASN A N 1
ATOM 699 C CA . ASN A 1 88 ? 36.870 -3.667 -9.993 1.00 51.06 88 ASN A CA 1
ATOM 700 C C . ASN A 1 88 ? 36.127 -2.745 -10.974 1.00 51.06 88 ASN A C 1
ATOM 702 O O . ASN A 1 88 ? 36.658 -2.468 -12.051 1.00 51.06 88 ASN A O 1
ATOM 706 N N . ALA A 1 89 ? 34.937 -2.246 -10.645 1.00 47.75 89 ALA A N 1
ATOM 707 C CA . ALA A 1 89 ? 34.173 -1.392 -11.549 1.00 47.75 89 ALA A CA 1
ATOM 708 C C . ALA A 1 89 ? 34.112 0.041 -11.012 1.00 47.75 89 ALA A C 1
ATOM 710 O O . ALA A 1 89 ? 33.691 0.279 -9.882 1.00 47.75 89 ALA A O 1
ATOM 711 N N . GLY A 1 90 ? 34.521 1.013 -11.830 1.00 46.59 90 GLY A N 1
ATOM 712 C CA . GLY A 1 90 ? 34.180 2.416 -11.611 1.00 46.59 90 GLY A CA 1
ATOM 713 C C . GLY A 1 90 ? 32.665 2.572 -11.699 1.00 46.59 90 GLY A C 1
ATOM 714 O O . GLY A 1 90 ? 32.137 2.764 -12.792 1.00 46.59 90 GLY A O 1
ATOM 715 N N . TYR A 1 91 ? 31.991 2.425 -10.558 1.00 50.00 91 TYR A N 1
ATOM 716 C CA . TYR A 1 91 ? 30.541 2.505 -10.430 1.00 50.00 91 TYR A CA 1
ATOM 717 C C . TYR A 1 91 ? 30.035 3.847 -10.940 1.00 50.00 91 TYR A C 1
ATOM 719 O O . TYR A 1 91 ? 30.252 4.884 -10.315 1.00 50.00 91 TYR A O 1
ATOM 727 N N . HIS A 1 92 ? 29.342 3.802 -12.069 1.00 50.94 92 HIS A N 1
ATOM 728 C CA . HIS A 1 92 ? 28.440 4.858 -12.487 1.00 50.94 92 HIS A CA 1
ATOM 729 C C . HIS A 1 92 ? 27.029 4.330 -12.228 1.00 50.94 92 HIS A C 1
ATOM 731 O O . HIS A 1 92 ? 26.609 3.343 -12.828 1.00 50.94 92 HIS A O 1
ATOM 737 N N . GLU A 1 93 ? 26.331 4.930 -11.261 1.00 52.94 93 GLU A N 1
ATOM 738 C CA . GLU A 1 93 ? 24.899 4.703 -11.047 1.00 52.94 93 GLU A CA 1
ATOM 739 C C . GLU A 1 93 ? 24.128 5.417 -12.164 1.00 52.94 93 GLU A C 1
ATOM 741 O O . GLU A 1 93 ? 23.522 6.468 -11.948 1.00 52.94 93 GLU A O 1
ATOM 746 N N . ASP A 1 94 ? 24.193 4.881 -13.381 1.00 53.94 94 ASP A N 1
ATOM 747 C CA . ASP A 1 94 ? 23.378 5.391 -14.474 1.00 53.94 94 ASP A CA 1
ATOM 748 C C . ASP A 1 94 ? 21.933 4.921 -14.241 1.00 53.94 94 ASP A C 1
ATOM 750 O O . ASP A 1 94 ? 21.599 3.734 -14.297 1.00 53.94 94 ASP A O 1
ATOM 754 N N . ILE A 1 95 ? 21.083 5.873 -13.845 1.00 57.59 95 ILE A N 1
ATOM 755 C CA . ILE A 1 95 ? 19.645 5.666 -13.674 1.00 57.59 95 ILE A CA 1
ATOM 756 C C . ILE A 1 95 ? 19.009 5.783 -15.051 1.00 57.59 95 ILE A C 1
ATOM 758 O O . ILE A 1 95 ? 18.781 6.894 -15.535 1.00 57.59 95 ILE A O 1
ATOM 762 N N . ASP A 1 96 ? 18.657 4.644 -15.632 1.00 62.34 96 ASP A N 1
ATOM 763 C CA . ASP A 1 96 ? 18.033 4.600 -16.945 1.00 62.34 96 ASP A CA 1
ATOM 764 C C . ASP A 1 96 ? 16.588 4.078 -16.901 1.00 62.34 96 ASP A C 1
ATOM 766 O O . ASP A 1 96 ? 16.172 3.321 -16.018 1.00 62.34 96 ASP A O 1
ATOM 770 N N . ASP A 1 97 ? 15.807 4.506 -17.899 1.00 71.81 97 ASP A N 1
ATOM 771 C CA . ASP A 1 97 ? 14.458 4.007 -18.201 1.00 71.81 97 ASP A CA 1
ATOM 772 C C . ASP A 1 97 ? 13.427 4.184 -17.066 1.00 71.81 97 ASP A C 1
ATOM 774 O O . ASP A 1 97 ? 12.772 3.247 -16.599 1.00 71.81 97 ASP A O 1
ATOM 778 N N . ILE A 1 98 ? 13.255 5.438 -16.625 1.00 75.75 98 ILE A N 1
ATOM 779 C CA . ILE A 1 98 ? 12.177 5.805 -15.701 1.00 75.75 98 ILE A CA 1
ATOM 780 C C . ILE A 1 98 ? 10.833 5.742 -16.432 1.00 75.75 98 ILE A C 1
ATOM 782 O O . ILE A 1 98 ? 10.534 6.564 -17.305 1.00 75.75 98 ILE A O 1
ATOM 786 N N . ASN A 1 99 ? 9.977 4.821 -16.001 1.00 80.56 99 ASN A N 1
ATOM 787 C CA . ASN A 1 99 ? 8.614 4.686 -16.498 1.00 80.56 99 ASN A CA 1
ATOM 788 C C . ASN A 1 99 ? 7.602 5.046 -15.417 1.00 80.56 99 ASN A C 1
ATOM 790 O O . ASN A 1 99 ? 7.745 4.659 -14.261 1.00 80.56 99 ASN A O 1
ATOM 794 N N . TRP A 1 100 ? 6.575 5.794 -15.819 1.00 84.19 100 TRP A N 1
ATOM 795 C CA . TRP A 1 100 ? 5.504 6.286 -14.959 1.00 84.19 100 TRP A CA 1
ATOM 796 C C . TRP A 1 100 ? 4.175 5.701 -15.410 1.00 84.19 100 TRP A C 1
ATOM 798 O O . TRP A 1 100 ? 3.852 5.737 -16.596 1.00 84.19 100 TRP A O 1
ATOM 808 N N . TYR A 1 101 ? 3.382 5.224 -14.461 1.00 85.75 101 TYR A N 1
ATOM 809 C CA . TYR A 1 101 ? 2.075 4.626 -14.720 1.00 85.75 101 TYR A CA 1
ATOM 810 C C . TYR A 1 101 ? 1.100 4.977 -13.602 1.00 85.75 101 TYR A C 1
ATOM 812 O O . TYR A 1 101 ? 1.478 5.382 -12.501 1.00 85.75 101 TYR A O 1
ATOM 820 N N . TYR A 1 102 ? -0.188 4.844 -13.892 1.00 89.50 102 TYR A N 1
ATOM 821 C CA . TYR A 1 102 ? -1.229 5.018 -12.892 1.00 89.50 102 TYR A CA 1
ATOM 822 C C . TYR A 1 102 ? -1.486 3.690 -12.175 1.00 89.50 102 TYR A C 1
ATOM 824 O O . TYR A 1 102 ? -1.524 2.639 -12.812 1.00 89.50 102 TYR A O 1
ATOM 832 N N . ILE A 1 103 ? -1.682 3.729 -10.859 1.00 89.75 103 ILE A N 1
ATOM 833 C CA . ILE A 1 103 ? -2.003 2.550 -10.052 1.00 89.75 103 ILE A CA 1
ATOM 834 C C . ILE A 1 103 ? -3.325 2.778 -9.334 1.00 89.75 103 ILE A C 1
ATOM 836 O O . ILE A 1 103 ? -3.543 3.831 -8.729 1.00 89.75 103 ILE A O 1
ATOM 840 N N . CYS A 1 104 ? -4.166 1.749 -9.312 1.00 92.69 104 CYS A N 1
ATOM 841 C CA . CYS A 1 104 ? -5.212 1.629 -8.309 1.00 92.69 104 CYS A CA 1
ATOM 842 C C . CYS A 1 104 ? -5.172 0.254 -7.640 1.00 92.69 104 CYS A C 1
ATOM 844 O O . CYS A 1 104 ? -4.929 -0.769 -8.273 1.00 92.69 104 CYS A O 1
ATOM 846 N N . GLU A 1 105 ? -5.390 0.235 -6.334 1.00 93.19 105 GLU A N 1
ATOM 847 C CA . GLU A 1 105 ? -5.300 -0.955 -5.502 1.00 93.19 105 GLU A CA 1
ATOM 848 C C . GLU A 1 105 ? -6.485 -0.975 -4.525 1.00 93.19 105 GLU A C 1
ATOM 850 O O . GLU A 1 105 ? -6.402 -0.454 -3.407 1.00 93.19 105 GLU A O 1
ATOM 855 N N . PRO A 1 106 ? -7.636 -1.525 -4.953 1.00 95.06 106 PRO A N 1
ATOM 856 C CA . PRO A 1 106 ? -8.702 -1.902 -4.040 1.00 95.06 106 PRO A CA 1
ATOM 857 C C . PRO A 1 106 ? -8.296 -3.104 -3.183 1.00 95.06 106 PRO A C 1
ATOM 859 O O . PRO A 1 106 ? -7.675 -4.062 -3.648 1.00 95.06 106 PRO A O 1
ATOM 862 N N . GLY A 1 107 ? -8.713 -3.080 -1.925 1.00 94.50 107 GLY A N 1
ATOM 863 C CA . GLY A 1 107 ? -8.477 -4.145 -0.970 1.00 94.50 107 GLY A CA 1
ATOM 864 C C . GLY A 1 107 ? -9.500 -4.170 0.153 1.00 94.50 107 GLY A C 1
ATOM 865 O O . GLY A 1 107 ? -10.297 -3.251 0.349 1.00 94.50 107 GLY A O 1
ATOM 866 N N . ILE A 1 108 ? -9.476 -5.262 0.901 1.00 95.88 108 ILE A N 1
ATOM 867 C CA . ILE A 1 108 ? -10.311 -5.471 2.077 1.00 95.88 108 ILE A CA 1
ATOM 868 C C . ILE A 1 108 ? -9.394 -5.915 3.207 1.00 95.88 108 ILE A C 1
ATOM 870 O O . ILE A 1 108 ? -8.540 -6.785 3.033 1.00 95.88 108 ILE A O 1
ATOM 874 N N . GLN A 1 109 ? -9.580 -5.309 4.370 1.00 95.62 109 GLN A N 1
ATOM 875 C CA . GLN A 1 109 ? -8.814 -5.591 5.572 1.00 95.62 109 GLN A CA 1
ATOM 876 C C . GLN A 1 109 ? -9.765 -5.879 6.731 1.00 95.62 109 GLN A C 1
ATOM 878 O O . GLN A 1 109 ? -10.913 -5.430 6.748 1.00 95.62 109 GLN A O 1
ATOM 883 N N . VAL A 1 110 ? -9.284 -6.626 7.717 1.00 94.62 110 VAL A N 1
ATOM 884 C CA . VAL A 1 110 ? -9.974 -6.808 8.995 1.00 94.62 110 VAL A CA 1
ATOM 885 C C . VAL A 1 110 ? -9.177 -6.065 10.045 1.00 94.62 110 VAL A C 1
ATOM 887 O O . VAL A 1 110 ? -8.057 -6.452 10.353 1.00 94.62 110 VAL A O 1
ATOM 890 N N . GLU A 1 111 ? -9.747 -5.002 10.593 1.00 94.38 111 GLU A N 1
ATOM 891 C CA . GLU A 1 111 ? -9.080 -4.165 11.578 1.00 94.38 111 GLU A CA 1
ATOM 892 C C . GLU A 1 111 ? -9.371 -4.660 12.999 1.00 94.38 111 GLU A C 1
ATOM 894 O O . GLU A 1 111 ? -10.520 -4.864 13.401 1.00 94.38 111 GLU A O 1
ATOM 899 N N . LEU A 1 112 ? -8.291 -4.866 13.751 1.00 93.44 112 LEU A N 1
ATOM 900 C CA . LEU A 1 112 ? -8.268 -5.322 15.134 1.00 93.44 112 LEU A CA 1
ATOM 901 C C . LEU A 1 112 ? -7.818 -4.168 16.032 1.00 93.44 112 LEU A C 1
ATOM 903 O O . LEU A 1 112 ? -6.669 -3.716 15.972 1.00 93.44 112 LEU A O 1
ATOM 907 N N . ASN A 1 113 ? -8.713 -3.718 16.907 1.00 91.56 113 ASN A N 1
ATOM 908 C CA . ASN A 1 113 ? -8.411 -2.725 17.931 1.00 91.56 113 ASN A CA 1
ATOM 909 C C . ASN A 1 113 ? -7.666 -3.387 19.097 1.00 91.56 113 ASN A C 1
ATOM 911 O O . ASN A 1 113 ? -8.290 -3.951 19.994 1.00 91.56 113 ASN A O 1
ATOM 915 N N . LEU A 1 114 ? -6.333 -3.312 19.090 1.00 88.50 114 LEU A N 1
ATOM 916 C CA . LEU A 1 114 ? -5.496 -3.890 20.147 1.00 88.50 114 LEU A CA 1
ATOM 917 C C . LEU A 1 114 ? -5.342 -2.930 21.333 1.00 88.50 114 LEU A C 1
ATOM 919 O O . LEU A 1 114 ? -5.583 -3.307 22.478 1.00 88.50 114 LEU A O 1
ATOM 923 N N . PHE A 1 115 ? -5.007 -1.667 21.064 1.00 89.38 115 PHE A N 1
ATOM 924 C CA . PHE A 1 115 ? -4.932 -0.615 22.079 1.00 89.38 115 PHE A CA 1
ATOM 925 C C . PHE A 1 115 ? -5.641 0.651 21.599 1.00 89.38 115 PHE A C 1
ATOM 927 O O . PHE A 1 115 ? -5.888 0.837 20.411 1.00 89.38 115 PHE A O 1
ATOM 934 N N . LYS A 1 116 ? -5.909 1.588 22.517 1.00 86.50 116 LYS A N 1
ATOM 935 C CA . LYS A 1 116 ? -6.524 2.890 22.180 1.00 86.50 116 LYS A CA 1
ATOM 936 C C . LYS A 1 116 ? -5.739 3.690 21.127 1.00 86.50 116 LYS A C 1
ATOM 938 O O . LYS A 1 116 ? -6.310 4.569 20.495 1.00 86.50 116 LYS A O 1
ATOM 943 N N . TRP A 1 117 ? -4.447 3.403 20.973 1.00 88.25 117 TRP A N 1
ATOM 944 C CA . TRP A 1 117 ? -3.531 4.095 20.066 1.00 88.25 117 TRP A CA 1
ATOM 945 C C . TRP A 1 117 ? -2.976 3.207 18.942 1.00 88.25 117 TRP A C 1
ATOM 947 O O . TRP A 1 117 ? -2.226 3.698 18.101 1.00 88.25 117 TRP A O 1
ATOM 957 N N . PHE A 1 118 ? -3.326 1.916 18.925 1.00 91.94 118 PHE A N 1
ATOM 958 C CA . PHE A 1 118 ? -2.745 0.928 18.017 1.00 91.94 118 PHE A CA 1
ATOM 959 C C . PHE A 1 118 ? -3.797 -0.033 17.479 1.00 91.94 118 PHE A C 1
ATOM 961 O O . PHE A 1 118 ? -4.521 -0.681 18.244 1.00 91.94 118 PHE A O 1
ATOM 968 N N . ARG A 1 119 ? -3.822 -0.161 16.154 1.00 92.44 119 ARG A N 1
ATOM 969 C CA . ARG A 1 119 ? -4.667 -1.108 15.433 1.00 92.44 119 ARG A CA 1
ATOM 970 C C . ARG A 1 119 ? -3.824 -1.932 14.471 1.00 92.44 119 ARG A C 1
ATOM 972 O O . ARG A 1 119 ? -2.879 -1.425 13.868 1.00 92.44 119 ARG A O 1
ATOM 979 N N . MET A 1 120 ? -4.193 -3.195 14.310 1.00 94.38 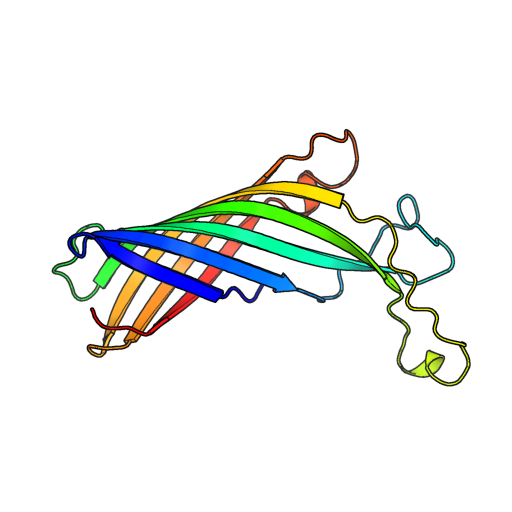120 MET A N 1
ATOM 980 C CA . MET A 1 120 ? -3.549 -4.120 13.380 1.00 94.38 120 MET A CA 1
ATOM 981 C C . MET A 1 120 ? -4.574 -4.592 12.357 1.00 94.38 120 MET A C 1
ATOM 983 O O . MET A 1 120 ? -5.676 -4.968 12.739 1.00 94.38 120 MET A O 1
ATOM 987 N N . SER A 1 121 ? -4.222 -4.562 11.074 1.00 93.88 121 SER A N 1
ATOM 988 C CA . SER A 1 121 ? -5.156 -4.876 9.989 1.00 93.88 121 SER A CA 1
ATOM 989 C C . SER A 1 121 ? -4.516 -5.797 8.951 1.00 93.88 121 SER A C 1
ATOM 991 O O . SER A 1 121 ? -3.867 -5.312 8.023 1.00 93.88 121 SER A O 1
ATOM 993 N N . PRO A 1 122 ? -4.634 -7.129 9.095 1.00 96.00 122 PRO A N 1
ATOM 994 C CA . PRO A 1 122 ? -4.370 -8.034 7.986 1.00 96.00 122 PRO A CA 1
ATOM 995 C C . PRO A 1 122 ? -5.415 -7.846 6.881 1.00 96.00 122 PRO A C 1
ATOM 997 O O . PRO A 1 122 ? -6.598 -7.618 7.153 1.00 96.00 122 PRO A O 1
ATOM 1000 N N . GLY A 1 123 ? -4.995 -7.989 5.630 1.00 94.38 123 GLY A N 1
ATOM 1001 C CA . GLY A 1 123 ? -5.904 -7.915 4.501 1.00 94.38 123 GLY A CA 1
ATOM 1002 C C . GLY A 1 123 ? -5.314 -8.404 3.194 1.00 94.38 123 GLY A C 1
ATOM 1003 O O . GLY A 1 123 ? -4.170 -8.854 3.114 1.00 94.38 123 GLY A O 1
ATOM 1004 N N . ILE A 1 124 ? -6.153 -8.326 2.172 1.00 95.19 124 ILE A N 1
ATOM 1005 C CA . ILE A 1 124 ? -5.812 -8.676 0.801 1.00 95.19 124 ILE A CA 1
ATOM 1006 C C . ILE A 1 124 ? -6.200 -7.525 -0.116 1.00 95.19 124 ILE A C 1
ATOM 1008 O O . ILE A 1 124 ? -7.203 -6.841 0.106 1.00 95.19 124 ILE A O 1
ATOM 1012 N N . SER A 1 125 ? -5.412 -7.318 -1.155 1.00 93.44 125 SER A N 1
ATOM 1013 C CA . SER A 1 125 ? -5.650 -6.293 -2.162 1.00 93.44 125 SER A CA 1
ATOM 1014 C C . SER A 1 125 ? -5.324 -6.824 -3.546 1.00 93.44 125 SER A C 1
ATOM 1016 O O . SER A 1 125 ? -4.653 -7.846 -3.701 1.00 93.44 125 SER A O 1
ATOM 1018 N N . TYR A 1 126 ? -5.839 -6.148 -4.565 1.00 91.44 126 TYR A N 1
ATOM 1019 C CA . TYR A 1 126 ? -5.489 -6.426 -5.946 1.00 91.44 126 TYR A CA 1
ATOM 1020 C C . TYR A 1 126 ? -5.045 -5.135 -6.609 1.00 91.44 126 TYR A C 1
ATOM 1022 O O . TYR A 1 126 ? -5.804 -4.170 -6.665 1.00 91.44 126 TYR A O 1
ATOM 1030 N N . ARG A 1 127 ? -3.816 -5.121 -7.116 1.00 90.12 127 ARG A N 1
ATOM 1031 C CA . ARG A 1 127 ? -3.232 -3.960 -7.778 1.00 90.12 127 ARG A CA 1
ATOM 1032 C C . ARG A 1 127 ? -3.492 -4.006 -9.275 1.00 90.12 127 ARG A C 1
ATOM 1034 O O . ARG A 1 127 ? -3.180 -4.995 -9.934 1.00 90.12 127 ARG A O 1
ATOM 1041 N N . PHE A 1 128 ? -3.985 -2.900 -9.811 1.00 88.31 128 PHE A N 1
ATOM 1042 C CA . PHE A 1 128 ? -4.079 -2.630 -11.237 1.00 88.31 128 PHE A CA 1
ATOM 1043 C C . PHE A 1 128 ? -3.078 -1.534 -11.598 1.00 88.31 128 PHE A C 1
ATOM 1045 O O . PHE A 1 128 ? -3.103 -0.453 -11.008 1.00 88.31 128 PHE A O 1
ATOM 1052 N N . ALA A 1 129 ? -2.212 -1.813 -12.569 1.00 85.69 129 ALA A N 1
ATOM 1053 C CA . ALA A 1 129 ? -1.297 -0.840 -13.151 1.00 85.69 129 ALA A CA 1
ATOM 1054 C C . ALA A 1 129 ? -1.758 -0.511 -14.575 1.00 85.69 129 ALA A C 1
ATOM 1056 O O . ALA A 1 129 ? -2.032 -1.411 -15.368 1.00 85.69 129 ALA A O 1
ATOM 1057 N N . TYR A 1 130 ? -1.867 0.780 -14.874 1.00 82.12 130 TYR A N 1
ATOM 1058 C CA . TYR A 1 130 ? -2.264 1.299 -16.174 1.00 82.12 130 TYR A CA 1
ATOM 1059 C C . TYR A 1 130 ? -1.122 2.131 -16.748 1.00 82.12 130 TYR A C 1
ATOM 1061 O O . TYR A 1 130 ? -0.890 3.266 -16.322 1.00 82.12 130 TYR A O 1
ATOM 1069 N N . ASP A 1 131 ? -0.427 1.562 -17.725 1.00 73.94 131 ASP A N 1
ATOM 1070 C CA . ASP A 1 131 ? 0.540 2.275 -18.552 1.00 73.94 131 ASP A CA 1
ATOM 1071 C C . ASP A 1 131 ? -0.092 2.735 -19.881 1.00 73.94 131 ASP A C 1
ATOM 1073 O O . ASP A 1 131 ? -0.877 2.017 -20.508 1.00 73.94 131 ASP A O 1
ATOM 1077 N N . ASN A 1 132 ? 0.268 3.944 -20.316 1.00 55.53 132 ASN A N 1
ATOM 1078 C CA . ASN A 1 132 ? -0.087 4.501 -21.621 1.00 55.53 132 ASN A CA 1
ATOM 1079 C C . ASN A 1 132 ? 0.880 4.052 -22.733 1.00 55.53 132 ASN A C 1
ATOM 1081 O O . ASN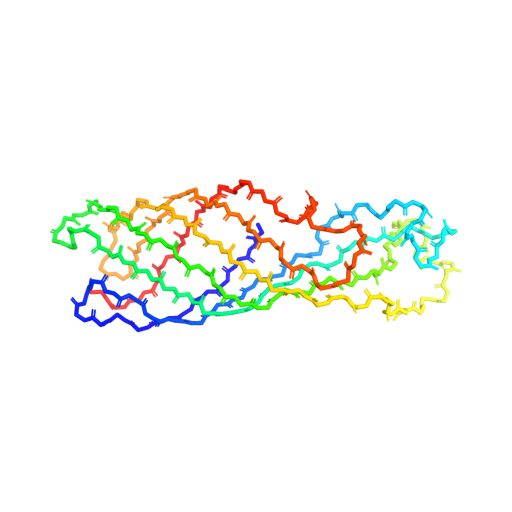 A 1 132 ? 0.540 4.147 -23.916 1.00 55.53 132 ASN A O 1
ATOM 1085 N N . LYS A 1 133 ? 2.080 3.566 -22.388 1.00 58.88 133 LYS A N 1
ATOM 1086 C CA . LYS A 1 133 ? 3.045 3.021 -23.344 1.00 58.88 133 LYS A CA 1
ATOM 1087 C C . LYS A 1 133 ? 2.761 1.532 -23.555 1.00 58.88 133 LYS A C 1
ATOM 1089 O O . LYS A 1 133 ? 2.796 0.715 -22.642 1.00 58.88 133 LYS A O 1
ATOM 1094 N N . LYS A 1 134 ? 2.414 1.168 -24.791 1.00 42.69 134 LYS A N 1
ATOM 1095 C CA . LYS A 1 134 ? 2.175 -0.227 -25.178 1.00 42.69 134 LYS A CA 1
ATOM 1096 C C . LYS A 1 134 ? 3.475 -1.027 -25.076 1.00 42.69 134 LYS A C 1
ATOM 1098 O O . LYS A 1 134 ? 4.404 -0.757 -25.828 1.00 42.69 134 LYS A O 1
ATOM 1103 N N . GLY A 1 135 ? 3.461 -2.065 -24.244 1.00 48.31 135 GLY A N 1
ATOM 1104 C CA . GLY A 1 135 ? 4.472 -3.118 -24.228 1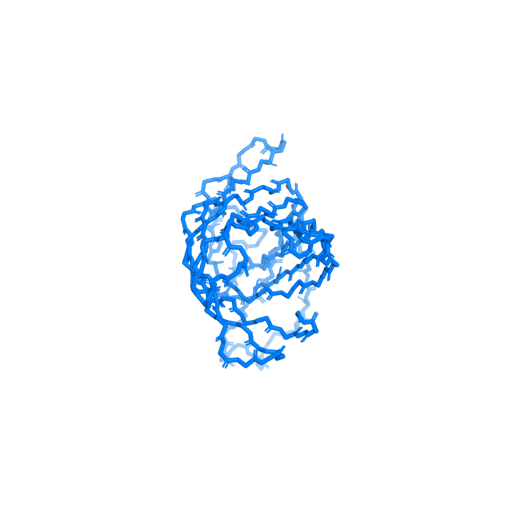.00 48.31 135 GLY A CA 1
ATOM 1105 C C . GLY A 1 135 ? 5.340 -3.111 -22.973 1.00 48.31 135 GLY A C 1
ATOM 1106 O O . GLY A 1 135 ? 6.176 -2.239 -22.798 1.00 48.31 135 GLY A O 1
ATOM 1107 N N . SER A 1 136 ? 5.161 -4.160 -22.163 1.00 50.28 136 SER A N 1
ATOM 1108 C CA . SER A 1 136 ? 6.172 -4.812 -21.312 1.00 50.28 136 SER A CA 1
ATOM 1109 C C . SER A 1 136 ? 5.978 -4.801 -19.791 1.00 50.28 136 SER A C 1
ATOM 1111 O O . SER A 1 136 ? 6.638 -5.611 -19.141 1.00 50.28 136 SER A O 1
ATOM 1113 N N . PHE A 1 137 ? 5.082 -4.008 -19.189 1.00 54.12 137 PHE A N 1
ATOM 1114 C CA . PHE A 1 137 ? 5.047 -3.947 -17.710 1.00 54.12 137 PHE A CA 1
ATOM 1115 C C . PHE A 1 137 ? 3.686 -4.051 -17.005 1.00 54.12 137 PHE A C 1
ATOM 1117 O O . PHE A 1 137 ? 3.660 -4.340 -15.806 1.00 54.12 137 PHE A O 1
ATOM 1124 N N . ASN A 1 138 ? 2.561 -3.923 -17.721 1.00 51.19 138 ASN A N 1
ATOM 1125 C CA . ASN A 1 138 ? 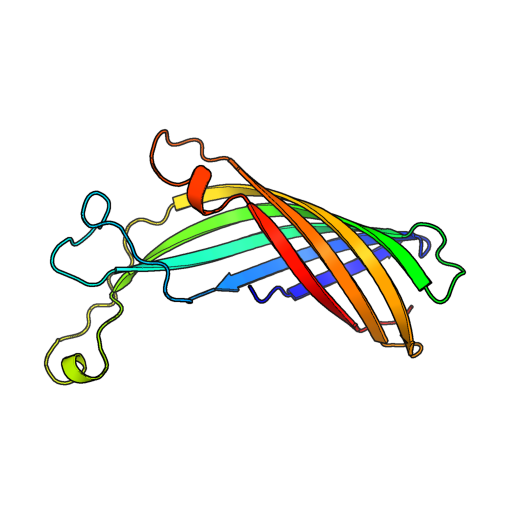1.223 -4.015 -17.107 1.00 51.19 138 ASN A CA 1
ATOM 1126 C C . ASN A 1 138 ? 0.982 -5.354 -16.377 1.00 51.19 138 ASN A C 1
ATOM 1128 O O . ASN A 1 138 ? 0.387 -5.359 -15.301 1.00 51.19 138 ASN A O 1
ATOM 1132 N N . ASP A 1 139 ? 1.505 -6.467 -16.903 1.00 54.28 139 ASP A N 1
ATOM 1133 C CA . ASP A 1 139 ? 1.248 -7.807 -16.350 1.00 54.28 139 ASP A CA 1
ATOM 1134 C C . ASP A 1 139 ? 2.163 -8.189 -15.174 1.00 54.28 139 ASP A C 1
ATOM 1136 O O . ASP A 1 139 ? 1.851 -9.120 -14.437 1.00 54.28 139 ASP A O 1
ATOM 1140 N N . LYS A 1 140 ? 3.294 -7.492 -14.978 1.00 63.47 140 LYS A N 1
ATOM 1141 C CA . LYS A 1 140 ? 4.289 -7.846 -13.943 1.00 63.47 140 LYS A CA 1
ATOM 1142 C C . LYS A 1 140 ? 4.124 -7.071 -12.635 1.00 63.47 140 LYS A C 1
ATOM 1144 O O . LYS A 1 140 ? 4.574 -7.537 -11.592 1.00 63.47 140 LYS A O 1
ATOM 1149 N N . VAL A 1 141 ? 3.507 -5.891 -12.688 1.00 68.81 141 VAL A N 1
ATOM 1150 C CA . VAL A 1 141 ? 3.298 -5.019 -11.517 1.00 68.81 141 VAL A CA 1
ATOM 1151 C C . VAL A 1 141 ? 1.910 -5.196 -10.904 1.00 68.81 141 VAL A C 1
ATOM 1153 O O . VAL A 1 141 ? 1.741 -5.014 -9.696 1.00 68.81 141 VAL A O 1
ATOM 1156 N N . GLY A 1 142 ? 0.912 -5.526 -11.725 1.00 77.19 142 GLY A N 1
ATOM 1157 C CA . GLY A 1 142 ? -0.433 -5.837 -11.257 1.00 77.19 142 GLY A CA 1
ATOM 1158 C C . GLY A 1 142 ? -0.511 -7.232 -10.642 1.00 77.19 142 GLY A C 1
ATOM 1159 O O . GLY A 1 142 ? 0.199 -8.147 -11.052 1.00 77.19 142 GLY A O 1
ATOM 1160 N N . GLY A 1 143 ? -1.391 -7.410 -9.659 1.00 85.12 143 GLY A N 1
ATOM 1161 C CA . GLY A 1 143 ? -1.612 -8.724 -9.064 1.00 85.12 143 GLY A CA 1
ATOM 1162 C C . GLY A 1 143 ? -2.204 -8.703 -7.657 1.00 85.12 143 GLY A C 1
ATOM 1163 O O . GLY A 1 143 ? -2.373 -7.636 -7.056 1.00 85.12 143 GLY A O 1
ATOM 1164 N N . PRO A 1 144 ? -2.535 -9.892 -7.124 1.00 89.25 144 PRO A N 1
ATOM 1165 C CA . PRO A 1 144 ? -2.996 -10.044 -5.756 1.00 89.25 144 PRO A CA 1
ATOM 1166 C C . PRO A 1 144 ? -1.850 -9.812 -4.765 1.00 89.25 144 PRO A C 1
ATOM 1168 O O . PRO A 1 144 ? -0.716 -10.240 -4.976 1.00 89.25 144 PRO A O 1
ATOM 1171 N N . SER A 1 145 ? -2.172 -9.175 -3.648 1.00 88.25 145 SER A N 1
ATOM 1172 C CA . SER A 1 145 ? -1.250 -8.875 -2.562 1.00 88.25 145 SER A CA 1
ATOM 1173 C C . SER A 1 145 ? -1.885 -9.244 -1.226 1.00 88.25 145 SER A C 1
ATOM 1175 O O . SER A 1 145 ? -3.098 -9.131 -1.035 1.00 88.25 145 SER A O 1
ATOM 1177 N N . VAL A 1 146 ? -1.047 -9.698 -0.298 1.00 91.94 146 VAL A N 1
ATOM 1178 C CA . VAL A 1 146 ? -1.407 -9.900 1.106 1.00 91.94 146 VAL A CA 1
ATOM 1179 C C . VAL A 1 146 ? -0.662 -8.848 1.908 1.00 91.94 146 VAL A C 1
ATOM 1181 O O . VAL A 1 146 ? 0.557 -8.712 1.783 1.00 91.94 146 VAL A O 1
ATOM 1184 N N . SER A 1 147 ? -1.389 -8.108 2.736 1.00 91.50 147 SER A N 1
ATOM 1185 C CA . SER A 1 147 ? -0.841 -7.010 3.519 1.00 91.50 147 SER A CA 1
ATOM 1186 C C . SER A 1 147 ? -1.141 -7.176 5.005 1.00 91.50 147 SER A C 1
ATOM 1188 O O . SER A 1 147 ? -2.135 -7.775 5.418 1.00 91.50 147 SER A O 1
ATOM 1190 N N . LEU A 1 148 ? -0.239 -6.639 5.823 1.00 93.62 148 LEU A N 1
ATOM 1191 C CA . LEU A 1 148 ? -0.422 -6.482 7.258 1.00 93.62 148 LEU A CA 1
ATOM 1192 C C . LEU A 1 148 ? -0.144 -5.022 7.597 1.00 93.62 148 LEU A C 1
ATOM 1194 O O . LEU A 1 148 ? 1.009 -4.595 7.613 1.00 93.62 148 LEU A O 1
ATOM 1198 N N . ALA A 1 149 ? -1.200 -4.254 7.848 1.00 93.00 149 ALA A N 1
ATOM 1199 C CA . ALA A 1 149 ? -1.083 -2.851 8.206 1.00 93.00 149 ALA A CA 1
ATOM 1200 C C . ALA A 1 149 ? -1.010 -2.672 9.726 1.00 93.00 149 ALA A C 1
ATOM 1202 O O . ALA A 1 149 ? -1.805 -3.234 10.485 1.00 93.00 149 ALA A O 1
ATOM 1203 N N . LEU A 1 150 ? -0.067 -1.840 10.162 1.00 93.94 150 LEU A N 1
ATOM 1204 C CA . LEU A 1 150 ? 0.094 -1.415 11.548 1.00 93.94 150 LEU A CA 1
ATOM 1205 C C . LEU A 1 150 ? -0.248 0.072 11.625 1.00 93.94 150 LEU A C 1
ATOM 1207 O O . LEU A 1 150 ? 0.463 0.899 11.057 1.00 93.94 150 LEU A O 1
ATOM 1211 N N . LYS A 1 151 ? -1.351 0.413 12.297 1.00 92.50 151 LYS A N 1
ATOM 1212 C CA . LYS A 1 151 ? -1.862 1.786 12.371 1.00 92.50 151 LYS A CA 1
ATOM 1213 C C . LYS A 1 151 ? -1.654 2.345 13.770 1.00 92.50 151 LYS A C 1
ATOM 1215 O O . LYS A 1 151 ? -2.089 1.751 14.759 1.00 92.50 151 LYS A O 1
ATOM 1220 N N . PHE A 1 152 ? -1.044 3.521 13.838 1.00 92.62 152 PHE A N 1
ATOM 1221 C CA . PHE A 1 152 ? -0.783 4.243 15.078 1.00 92.62 152 PHE A CA 1
ATOM 1222 C C . PHE A 1 152 ? -1.463 5.605 15.016 1.00 92.62 152 PHE A C 1
ATOM 1224 O O . PHE A 1 152 ? -1.318 6.325 14.030 1.00 92.62 152 PHE A O 1
ATOM 1231 N N . GLY A 1 153 ? -2.216 5.968 16.050 1.00 87.25 153 GLY A N 1
ATOM 1232 C CA . GLY A 1 153 ? -2.953 7.226 16.027 1.00 87.25 153 GLY A CA 1
ATOM 1233 C C . GLY A 1 153 ? -3.877 7.426 17.214 1.00 87.25 153 GLY A C 1
ATOM 1234 O O . GLY A 1 153 ? -3.864 6.664 18.176 1.00 87.25 153 GLY A O 1
ATOM 1235 N N . LYS A 1 154 ? -4.688 8.482 17.146 1.00 80.31 154 LYS A N 1
ATOM 1236 C CA . LYS A 1 154 ? -5.767 8.734 18.101 1.00 80.31 154 LYS A CA 1
ATOM 1237 C C . LYS A 1 154 ? -7.090 8.366 17.441 1.00 80.31 154 LYS A C 1
ATOM 1239 O O . LYS A 1 154 ? -7.474 8.979 16.448 1.00 80.31 154 LYS A O 1
ATOM 1244 N N . PHE A 1 155 ? -7.744 7.367 18.011 1.00 73.94 155 PHE A N 1
ATOM 1245 C CA . PHE A 1 155 ? -8.888 6.665 17.445 1.00 73.94 155 PHE A CA 1
ATOM 1246 C C . PHE A 1 155 ? -10.179 6.900 18.245 1.00 73.94 155 PHE A C 1
ATOM 1248 O O . PHE A 1 155 ? -10.093 7.030 19.488 1.00 73.94 155 PHE A O 1
#

Radius of gyra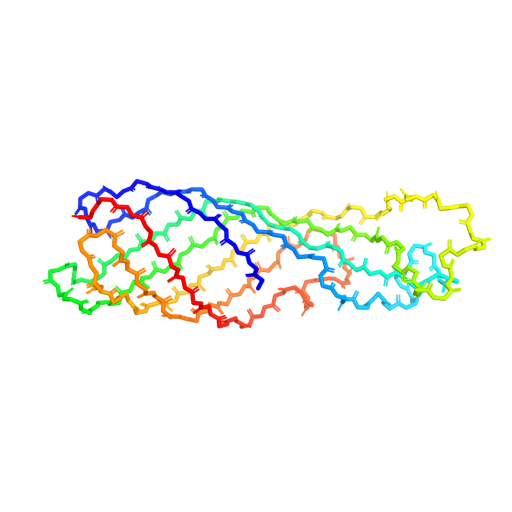tion: 18.96 Å; chains: 1; bounding box: 56×22×47 Å

Sequence (155 aa):
MPEIYGGWFVGKKFLIGLGGGATTNYIPVEENVSVNPDQRMSYLYGQFGMVNEWVIASNSPIHPVLHFFNGAGFTLQYDRPRWDDIDNAGYHEDIDDINWYYICEPGIQVELNLFKWFRMSPGISYRFAYDNKKGSFNDKVGGPSVSLALKFGKF